Protein AF-A0A0G1FBY2-F1 (afdb_monomer_lite)

Secondary structure (DSSP, 8-state):
--HHHHHHHHHHHHHTTPPP-HHHHHHHHSS-HHHHHHHHHHHHHTS-GGGTTTTTTTS---HHHHHHIIIIIHHHHHHHHHHHHHGGG-

Foldseek 3Di:
DQVLVVLVVLLVCLVVVHDDDQVVCCVVPVDGCLVCLVVNLVVLVPDQLVCNCPVVVVVDPDPVVVVCSSPPSSVSSSVSSVVVSVVVVD

Sequence (90 aa):
ETAMRDIFDIHYFAKNRWDINVEVVKNLTGKSVKEYLPNCIAFIEKIKDSQMLHGLGELIESEKQKDWIRNHLKADAVFMLKNYQSIFKI

Radius of gyration: 13.7 Å; chains: 1; bounding box: 32×27×33 Å

pLDDT: mean 92.27, std 8.21, range [52.69, 97.94]

Structure (mmCIF, N/CA/C/O backbone):
data_AF-A0A0G1FBY2-F1
#
_entry.id   AF-A0A0G1FBY2-F1
#
loop_
_atom_site.group_PDB
_atom_site.id
_atom_site.type_symbol
_atom_site.label_atom_id
_atom_site.label_alt_id
_atom_site.label_comp_id
_atom_site.label_asym_id
_atom_site.label_entity_id
_atom_site.label_seq_id
_atom_site.pdbx_PDB_ins_code
_atom_site.Cartn_x
_atom_site.Cartn_y
_atom_site.Cartn_z
_atom_site.occupancy
_atom_site.B_iso_or_equiv
_atom_site.auth_seq_id
_atom_site.auth_comp_id
_atom_site.auth_asym_id
_atom_site.auth_atom_id
_atom_site.pdbx_PDB_model_num
ATOM 1 N N . GLU A 1 1 ? 2.835 -16.497 -0.337 1.00 52.69 1 GLU A N 1
ATOM 2 C CA . GLU A 1 1 ? 2.005 -15.528 -1.076 1.00 52.69 1 GLU A CA 1
ATOM 3 C C . GLU A 1 1 ? 2.694 -14.174 -1.012 1.00 52.69 1 GLU A C 1
ATOM 5 O O . GLU A 1 1 ? 3.254 -13.849 0.034 1.00 52.69 1 GLU A O 1
ATOM 10 N N . THR A 1 2 ? 2.817 -13.467 -2.135 1.00 62.03 2 THR A N 1
ATOM 11 C CA . THR A 1 2 ? 3.746 -12.333 -2.241 1.00 62.03 2 THR A CA 1
ATOM 12 C C . THR A 1 2 ? 2.997 -11.023 -2.058 1.00 62.03 2 THR A C 1
ATOM 14 O O . THR A 1 2 ? 2.305 -10.585 -2.972 1.00 62.03 2 THR A O 1
ATOM 17 N N . ALA A 1 3 ? 3.212 -10.362 -0.918 1.00 75.69 3 ALA A N 1
ATOM 18 C CA . ALA A 1 3 ? 2.576 -9.091 -0.556 1.00 75.69 3 ALA A CA 1
ATOM 19 C C . ALA A 1 3 ? 2.654 -7.986 -1.635 1.00 75.69 3 ALA A C 1
ATOM 21 O O . ALA A 1 3 ? 1.878 -7.038 -1.600 1.00 75.69 3 ALA A O 1
ATOM 22 N N . MET A 1 4 ? 3.581 -8.074 -2.601 1.00 92.12 4 MET A N 1
ATOM 23 C CA . MET A 1 4 ? 3.711 -7.085 -3.680 1.00 92.12 4 MET A CA 1
ATOM 24 C C . MET A 1 4 ? 2.526 -7.113 -4.648 1.00 92.12 4 MET A C 1
ATOM 26 O O . MET A 1 4 ? 2.109 -6.059 -5.127 1.00 92.12 4 MET A O 1
ATOM 30 N N . ARG A 1 5 ? 1.969 -8.303 -4.916 1.00 91.56 5 ARG A N 1
ATOM 31 C CA . ARG A 1 5 ? 0.758 -8.437 -5.730 1.00 91.56 5 ARG A CA 1
ATOM 32 C C . ARG A 1 5 ? -0.423 -7.779 -5.028 1.00 91.56 5 ARG A C 1
ATOM 34 O O . ARG A 1 5 ? -1.117 -6.995 -5.657 1.00 91.56 5 ARG A O 1
ATOM 41 N N . ASP A 1 6 ? -0.573 -8.010 -3.726 1.00 92.31 6 ASP A N 1
ATOM 42 C CA . ASP A 1 6 ? -1.656 -7.407 -2.946 1.00 92.31 6 ASP A CA 1
ATOM 43 C C . ASP A 1 6 ? -1.577 -5.871 -2.965 1.00 92.31 6 ASP A C 1
ATOM 45 O O . ASP A 1 6 ? -2.596 -5.200 -3.096 1.00 92.31 6 ASP A O 1
ATOM 49 N N . ILE A 1 7 ? -0.370 -5.287 -2.908 1.00 95.38 7 ILE A N 1
ATOM 50 C CA . ILE A 1 7 ? -0.185 -3.829 -3.039 1.00 95.38 7 ILE A CA 1
ATOM 51 C C . ILE A 1 7 ? -0.584 -3.342 -4.439 1.00 95.38 7 ILE A C 1
ATOM 53 O O . ILE A 1 7 ? -1.213 -2.288 -4.569 1.00 95.38 7 ILE A O 1
ATOM 57 N N . PHE A 1 8 ? -0.242 -4.099 -5.486 1.00 94.62 8 PHE A N 1
ATOM 58 C CA . PHE A 1 8 ? -0.677 -3.800 -6.850 1.00 94.62 8 PHE A CA 1
ATOM 59 C C . PHE A 1 8 ? -2.204 -3.849 -6.979 1.00 94.62 8 PHE A C 1
ATOM 61 O O . PHE A 1 8 ? -2.799 -2.916 -7.521 1.00 94.62 8 PHE A O 1
ATOM 68 N N . ASP A 1 9 ? -2.830 -4.888 -6.429 1.00 94.06 9 ASP A N 1
ATOM 69 C CA . ASP A 1 9 ? -4.278 -5.085 -6.444 1.00 94.06 9 ASP A CA 1
ATOM 70 C C . ASP A 1 9 ? -4.993 -3.968 -5.667 1.00 94.06 9 ASP A C 1
ATOM 72 O O . ASP A 1 9 ? -5.960 -3.400 -6.170 1.00 94.06 9 ASP A O 1
ATOM 76 N N . ILE A 1 10 ? -4.466 -3.542 -4.511 1.00 95.56 10 ILE A N 1
ATOM 77 C CA . ILE A 1 10 ? -4.967 -2.376 -3.760 1.00 95.56 10 ILE A CA 1
ATOM 78 C C . ILE A 1 10 ? -4.978 -1.121 -4.636 1.00 95.56 10 ILE A C 1
ATOM 80 O O . ILE A 1 10 ? -6.006 -0.450 -4.745 1.00 95.56 10 ILE A O 1
ATOM 84 N N . HIS A 1 11 ? -3.846 -0.801 -5.271 1.00 96.62 11 HIS A N 1
ATOM 85 C CA . HIS A 1 11 ? -3.755 0.362 -6.150 1.00 96.62 11 HIS A CA 1
ATOM 86 C C . HIS A 1 11 ? -4.733 0.246 -7.330 1.00 96.62 11 HIS A C 1
ATOM 88 O O . HIS A 1 11 ? -5.413 1.213 -7.682 1.00 96.62 11 HIS A O 1
ATOM 94 N N . TYR A 1 12 ? -4.836 -0.940 -7.933 1.00 95.94 12 TYR A N 1
ATOM 95 C CA . TYR A 1 12 ? -5.741 -1.196 -9.047 1.00 95.94 12 TYR A CA 1
ATOM 96 C C . TYR A 1 12 ? -7.212 -1.013 -8.643 1.00 95.94 12 TYR A C 1
ATOM 98 O O . TYR A 1 12 ? -7.941 -0.289 -9.321 1.00 95.94 12 TYR A O 1
ATOM 106 N N . PHE A 1 13 ? -7.656 -1.598 -7.530 1.00 96.81 13 PHE A N 1
ATOM 107 C CA . PHE A 1 13 ? -9.035 -1.475 -7.050 1.00 96.81 13 PHE A CA 1
ATOM 108 C C . PHE A 1 13 ? -9.387 -0.032 -6.688 1.00 96.81 13 PHE A C 1
ATOM 110 O O . PHE A 1 13 ? -10.411 0.485 -7.141 1.00 96.81 13 PHE A O 1
ATOM 117 N N . ALA A 1 14 ? -8.503 0.657 -5.964 1.00 95.31 14 ALA A N 1
ATOM 118 C CA . ALA A 1 14 ? -8.712 2.049 -5.585 1.00 95.31 14 ALA A CA 1
ATOM 119 C C . ALA A 1 14 ? -8.783 2.977 -6.810 1.00 95.31 14 ALA A C 1
ATOM 121 O O . ALA A 1 14 ? -9.675 3.823 -6.896 1.00 95.31 14 ALA A O 1
ATOM 122 N N . LYS A 1 15 ? -7.917 2.777 -7.813 1.00 95.75 15 LYS A N 1
ATOM 123 C CA . LYS A 1 15 ? -7.968 3.527 -9.080 1.00 95.75 15 LYS A CA 1
ATOM 124 C C . LYS A 1 15 ? -9.288 3.314 -9.832 1.00 95.75 15 LYS A C 1
ATOM 126 O O . LYS A 1 15 ? -9.793 4.249 -10.452 1.00 95.75 15 LYS A O 1
ATOM 131 N N . ASN A 1 16 ? -9.855 2.111 -9.751 1.00 97.12 16 ASN A N 1
ATOM 132 C CA . ASN A 1 16 ? -11.149 1.767 -10.345 1.00 97.12 16 ASN A CA 1
ATOM 133 C C . ASN A 1 16 ? -12.357 2.153 -9.470 1.00 97.12 16 ASN A C 1
ATOM 135 O O . ASN A 1 16 ? -13.494 1.894 -9.863 1.00 97.12 16 ASN A O 1
ATOM 139 N N . ARG A 1 17 ? -12.136 2.811 -8.321 1.00 93.25 17 ARG A N 1
ATOM 140 C CA . ARG A 1 17 ? -13.177 3.213 -7.356 1.00 93.25 17 ARG A CA 1
ATOM 141 C C . ARG A 1 17 ? -13.991 2.032 -6.822 1.00 93.25 17 ARG A C 1
ATOM 143 O O . ARG A 1 17 ? -15.183 2.169 -6.556 1.00 93.25 17 ARG A O 1
ATOM 150 N N . TRP A 1 18 ? -13.359 0.871 -6.698 1.00 95.50 18 TRP A N 1
ATOM 151 C CA . TRP A 1 18 ? -13.980 -0.288 -6.068 1.00 95.50 18 TRP A CA 1
ATOM 152 C C . TRP A 1 18 ? -13.824 -0.190 -4.558 1.00 95.50 18 TRP A C 1
ATOM 154 O O . TRP A 1 18 ? -12.730 0.067 -4.055 1.00 95.50 18 TRP A O 1
ATOM 164 N N . ASP A 1 19 ? -14.937 -0.372 -3.857 1.00 93.31 19 ASP A N 1
ATOM 165 C CA . ASP A 1 19 ? -14.988 -0.240 -2.408 1.00 93.31 19 ASP A CA 1
ATOM 166 C C . ASP A 1 19 ? -14.522 -1.523 -1.697 1.00 93.31 19 ASP A C 1
ATOM 168 O O . ASP A 1 19 ? -14.538 -2.621 -2.263 1.00 93.31 19 ASP A O 1
ATOM 172 N N . ILE A 1 20 ? -14.112 -1.395 -0.436 1.00 93.62 20 ILE A N 1
ATOM 173 C CA . ILE A 1 20 ? -13.723 -2.530 0.398 1.00 93.62 20 ILE A CA 1
ATOM 174 C C . ILE A 1 20 ? -14.980 -3.269 0.849 1.00 93.62 20 ILE A C 1
ATOM 176 O O . ILE A 1 20 ? -15.829 -2.725 1.555 1.00 93.62 20 ILE A O 1
ATOM 180 N N . ASN A 1 21 ? -15.057 -4.560 0.532 1.00 94.88 21 ASN A N 1
ATOM 181 C CA . ASN A 1 21 ? -16.119 -5.408 1.053 1.00 94.88 21 ASN A CA 1
ATOM 182 C C . ASN A 1 21 ? -15.929 -5.645 2.566 1.00 94.88 21 ASN A C 1
ATOM 184 O O . ASN A 1 21 ? -15.081 -6.430 3.000 1.00 94.88 21 ASN A O 1
ATOM 188 N N . VAL A 1 22 ? -16.746 -4.961 3.368 1.00 94.50 22 VAL A N 1
ATOM 189 C CA . VAL A 1 22 ? -16.707 -5.008 4.838 1.00 94.50 22 VAL A CA 1
ATOM 190 C C . VAL A 1 22 ? -16.981 -6.414 5.379 1.00 94.50 22 VAL A C 1
ATOM 192 O O . VAL A 1 22 ? -16.355 -6.822 6.358 1.00 94.50 22 VAL A O 1
ATOM 195 N N . GLU A 1 23 ? -17.881 -7.164 4.741 1.00 96.75 23 GLU A N 1
ATOM 196 C CA . GLU A 1 23 ? -18.245 -8.520 5.156 1.00 96.75 23 GLU A CA 1
ATOM 197 C C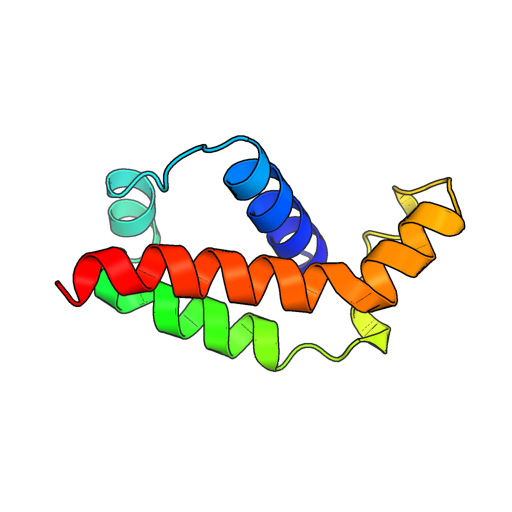 . GLU A 1 23 ? -17.069 -9.483 4.973 1.00 96.75 23 GLU A C 1
ATOM 199 O O . GLU A 1 23 ? -16.737 -10.237 5.886 1.00 96.75 23 GLU A O 1
ATOM 204 N N . VAL A 1 24 ? -16.364 -9.389 3.842 1.00 96.12 24 VAL A N 1
ATOM 205 C CA . VAL A 1 24 ? -15.162 -10.195 3.585 1.00 96.12 24 VAL A CA 1
ATOM 206 C C . VAL A 1 24 ? -14.082 -9.905 4.626 1.00 96.12 24 VAL A C 1
ATOM 208 O O . VAL A 1 24 ? -13.523 -10.837 5.204 1.00 96.12 24 VAL A O 1
ATOM 211 N N . VAL A 1 25 ? -13.821 -8.628 4.931 1.00 95.75 25 VAL A N 1
ATOM 212 C CA . VAL A 1 25 ? -12.835 -8.264 5.963 1.00 95.75 25 VAL A CA 1
ATOM 213 C C . VAL A 1 25 ? -13.235 -8.837 7.321 1.00 95.75 25 VAL A C 1
ATOM 215 O O . VAL A 1 25 ? -12.393 -9.424 8.005 1.00 95.75 25 VAL A O 1
ATOM 218 N N . LYS A 1 26 ? -14.512 -8.733 7.701 1.00 97.00 26 LYS A N 1
ATOM 219 C CA . LYS A 1 26 ? -15.001 -9.263 8.977 1.00 97.00 26 LYS A CA 1
ATOM 220 C C . LYS A 1 26 ? -14.887 -10.784 9.051 1.00 97.00 26 LYS A C 1
ATOM 222 O O . LYS A 1 26 ? -14.406 -11.288 10.063 1.00 97.00 26 LYS A O 1
ATOM 227 N N . ASN A 1 27 ? -15.269 -11.491 7.991 1.00 97.94 27 ASN A N 1
ATOM 228 C CA . ASN A 1 27 ? -15.248 -12.952 7.941 1.00 97.94 27 ASN A CA 1
ATOM 229 C C . ASN A 1 27 ? -13.821 -13.512 7.983 1.00 97.94 27 ASN A C 1
ATOM 231 O O . ASN A 1 27 ? -13.581 -14.516 8.647 1.00 97.94 27 ASN A O 1
ATOM 235 N N . LEU A 1 28 ? -12.864 -12.851 7.323 1.00 95.38 28 LEU A N 1
ATOM 236 C CA . LEU A 1 28 ? -11.477 -13.322 7.261 1.00 95.38 28 LEU A CA 1
ATOM 237 C C . LEU A 1 28 ? -10.640 -12.931 8.482 1.00 95.38 28 LEU A C 1
ATOM 239 O O . LEU A 1 28 ? -9.719 -13.652 8.857 1.00 95.38 28 LEU A O 1
ATOM 243 N N . THR A 1 29 ? -10.922 -11.780 9.095 1.00 95.56 29 THR A N 1
ATOM 244 C CA . THR A 1 29 ? -10.041 -11.203 10.129 1.00 95.56 29 THR A CA 1
ATOM 245 C C . THR A 1 29 ? -10.676 -11.142 11.514 1.00 95.56 29 THR A C 1
ATOM 247 O O . THR A 1 29 ? -9.989 -10.852 12.494 1.00 95.56 29 THR A O 1
ATOM 250 N N . GLY A 1 30 ? -11.995 -11.337 11.607 1.00 97.56 30 GLY A N 1
ATOM 251 C CA . GLY A 1 30 ? -12.776 -11.091 12.818 1.00 97.56 30 GLY A CA 1
ATOM 252 C C . GLY A 1 30 ? -12.904 -9.608 13.192 1.00 97.56 30 GLY A C 1
ATOM 253 O O . GLY A 1 30 ? -13.564 -9.287 14.182 1.00 97.56 30 GLY A O 1
ATOM 254 N N . LYS A 1 31 ? -12.328 -8.686 12.412 1.00 96.69 31 LYS A N 1
ATOM 255 C CA . LYS A 1 31 ? -12.250 -7.246 12.700 1.00 96.69 31 LYS A CA 1
ATOM 256 C C . LYS A 1 31 ? -13.070 -6.433 11.705 1.00 96.69 31 LYS A C 1
ATOM 258 O O . LYS A 1 31 ? -13.305 -6.852 10.577 1.00 96.69 31 LYS A O 1
ATOM 263 N N . SER A 1 32 ? -13.515 -5.256 12.124 1.00 96.06 32 SER A N 1
ATOM 264 C CA . SER A 1 32 ? -14.042 -4.253 11.200 1.00 96.06 32 SER A CA 1
ATOM 265 C C . SER A 1 32 ? -12.923 -3.679 10.329 1.00 96.06 32 SER A C 1
ATOM 267 O O . SER A 1 32 ? -11.740 -3.720 10.682 1.00 96.06 32 SER A O 1
ATOM 269 N N . VAL A 1 33 ? -13.297 -3.060 9.208 1.00 94.88 33 VAL A N 1
ATOM 270 C CA . VAL A 1 33 ? -12.333 -2.371 8.339 1.00 94.88 33 VAL A CA 1
ATOM 271 C C . VAL A 1 33 ? -11.580 -1.276 9.104 1.00 94.88 33 VAL A C 1
ATOM 273 O O . VAL A 1 33 ? -10.362 -1.176 8.976 1.00 94.88 33 VAL A O 1
ATOM 276 N N . LYS A 1 34 ? -12.264 -0.523 9.978 1.00 94.69 34 LYS A N 1
ATOM 277 C CA . LYS A 1 34 ? -11.660 0.528 10.818 1.00 94.69 34 LYS A CA 1
ATOM 278 C C . LYS A 1 34 ? -10.548 -0.003 11.731 1.00 94.69 34 LYS A C 1
ATOM 280 O O . LYS A 1 34 ? -9.550 0.682 11.936 1.00 94.69 34 LYS A O 1
ATOM 285 N N . GLU A 1 35 ? -10.707 -1.213 12.263 1.00 95.62 35 GLU A N 1
ATOM 286 C CA . GLU A 1 35 ? -9.733 -1.853 13.158 1.00 95.62 35 GLU A CA 1
ATOM 287 C C . GLU A 1 35 ? -8.580 -2.525 12.403 1.00 95.62 35 GLU A C 1
ATOM 289 O O . GLU A 1 35 ? -7.462 -2.608 12.917 1.00 95.62 35 GLU A O 1
ATOM 294 N N . TYR A 1 36 ? -8.841 -3.044 11.199 1.00 95.69 36 TYR A N 1
ATOM 295 C 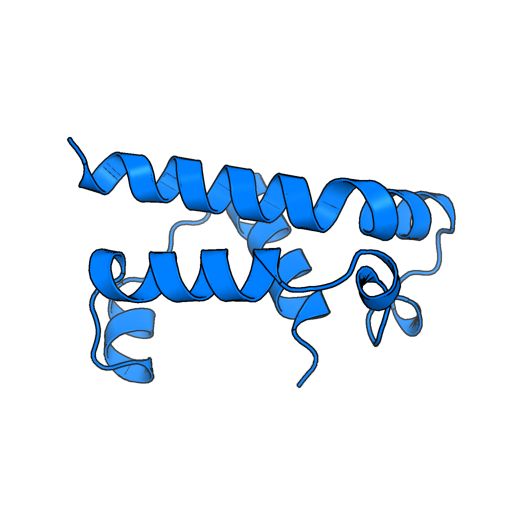CA . TYR A 1 36 ? -7.860 -3.840 10.465 1.00 95.69 36 TYR A CA 1
ATOM 296 C C . TYR A 1 36 ? -6.985 -3.013 9.522 1.00 95.69 36 TYR A C 1
ATOM 298 O O . TYR A 1 36 ? -5.769 -3.212 9.492 1.00 95.69 36 TYR A O 1
ATOM 306 N N . LEU A 1 37 ? -7.573 -2.034 8.831 1.00 95.00 37 LEU A N 1
ATOM 307 C CA . LEU A 1 37 ? -6.907 -1.189 7.838 1.00 95.00 37 LEU A CA 1
ATOM 308 C C . LEU A 1 37 ? -5.609 -0.511 8.330 1.00 95.00 37 LEU A C 1
ATOM 310 O O . LEU A 1 37 ? -4.638 -0.510 7.568 1.00 95.00 37 LEU A O 1
ATOM 314 N N . PRO A 1 38 ? -5.506 0.004 9.578 1.00 95.88 38 PRO A N 1
ATOM 315 C CA . PRO A 1 38 ? -4.247 0.561 10.080 1.00 95.88 38 PRO A CA 1
ATOM 316 C C . PRO A 1 38 ? -3.095 -0.453 10.080 1.00 95.88 38 PRO A C 1
ATOM 318 O O . PRO A 1 38 ? -1.952 -0.085 9.818 1.00 95.88 38 PRO A O 1
ATOM 321 N N . ASN A 1 39 ? -3.390 -1.734 10.337 1.00 95.25 39 ASN A N 1
ATOM 322 C CA . ASN A 1 39 ? -2.378 -2.791 10.351 1.00 95.25 39 ASN A CA 1
ATOM 323 C C . ASN A 1 39 ? -1.872 -3.085 8.936 1.00 95.25 39 ASN A C 1
ATOM 325 O O . ASN A 1 39 ? -0.670 -3.258 8.751 1.00 95.25 39 ASN A O 1
ATOM 329 N N . CYS A 1 40 ? -2.765 -3.089 7.938 1.00 95.12 40 CYS A N 1
ATOM 330 C CA . CYS A 1 40 ? -2.391 -3.239 6.531 1.00 95.12 40 CYS A CA 1
ATOM 331 C C . CYS A 1 40 ? -1.474 -2.097 6.079 1.00 95.12 40 CYS A C 1
ATOM 333 O O . CYS A 1 40 ? -0.419 -2.352 5.507 1.00 95.12 40 CYS A O 1
ATOM 335 N N . ILE A 1 41 ? -1.831 -0.846 6.397 1.00 96.75 41 ILE A N 1
ATOM 336 C CA . ILE A 1 41 ? -1.012 0.331 6.066 1.00 96.75 41 ILE A CA 1
ATOM 337 C C . ILE A 1 41 ? 0.379 0.210 6.700 1.00 96.75 41 ILE A C 1
ATOM 339 O O . ILE A 1 41 ? 1.383 0.293 5.995 1.00 96.75 41 ILE A O 1
ATOM 343 N N . ALA A 1 42 ? 0.446 -0.061 8.007 1.00 96.56 42 ALA A N 1
ATOM 344 C CA . ALA A 1 42 ? 1.714 -0.184 8.723 1.00 96.56 42 ALA A CA 1
ATOM 345 C C . ALA A 1 42 ? 2.572 -1.364 8.231 1.00 96.56 42 ALA A C 1
ATOM 347 O O . ALA A 1 42 ? 3.800 -1.313 8.308 1.00 96.56 42 ALA A O 1
ATOM 348 N N . PHE A 1 43 ? 1.946 -2.440 7.749 1.00 95.25 43 PHE A N 1
ATOM 349 C CA . PHE A 1 43 ? 2.645 -3.558 7.120 1.00 95.25 43 PHE A CA 1
ATOM 350 C C . PHE A 1 43 ? 3.260 -3.142 5.778 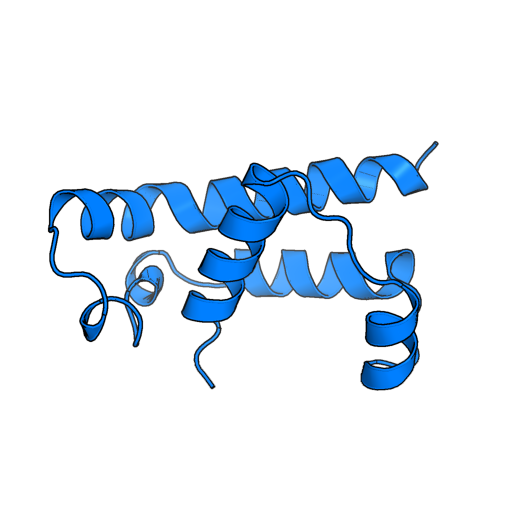1.00 95.25 43 PHE A C 1
ATOM 352 O O . PHE A 1 43 ? 4.449 -3.374 5.560 1.00 95.25 43 PHE A O 1
ATOM 359 N N . ILE A 1 44 ? 2.484 -2.471 4.920 1.00 95.50 44 ILE A N 1
ATOM 360 C CA . ILE A 1 44 ? 2.940 -2.003 3.603 1.00 95.50 44 ILE A CA 1
ATOM 361 C C . ILE A 1 44 ? 4.084 -0.993 3.739 1.00 95.50 44 ILE A C 1
ATOM 363 O O . ILE A 1 44 ? 5.086 -1.099 3.037 1.00 95.50 44 ILE A O 1
ATOM 367 N N . GLU A 1 45 ? 3.991 -0.050 4.678 1.00 95.56 45 GLU A N 1
ATOM 368 C CA . GLU A 1 45 ? 5.023 0.975 4.897 1.00 95.56 45 GLU A CA 1
ATOM 369 C C . GLU A 1 45 ? 6.393 0.393 5.290 1.00 95.56 45 GLU A C 1
ATOM 371 O O . GLU A 1 45 ? 7.425 0.993 4.990 1.00 95.56 45 GLU A O 1
ATOM 376 N N . LYS A 1 46 ? 6.426 -0.790 5.918 1.00 95.44 46 LYS A N 1
ATOM 377 C CA . LYS A 1 46 ? 7.670 -1.472 6.315 1.00 95.44 46 LYS A CA 1
ATOM 378 C C . LYS A 1 46 ? 8.372 -2.187 5.161 1.00 95.44 46 LYS A C 1
ATOM 380 O O . LYS A 1 46 ? 9.524 -2.595 5.318 1.00 95.44 46 LYS A O 1
ATOM 385 N N . ILE A 1 47 ? 7.704 -2.360 4.021 1.00 93.44 47 ILE A N 1
ATOM 386 C CA . ILE A 1 47 ? 8.293 -3.002 2.846 1.00 93.44 47 ILE A CA 1
ATOM 387 C C . ILE A 1 47 ? 9.334 -2.064 2.231 1.00 93.44 47 ILE A C 1
ATOM 389 O O . ILE A 1 47 ? 9.082 -0.875 2.002 1.00 93.44 47 ILE A O 1
ATOM 393 N N . 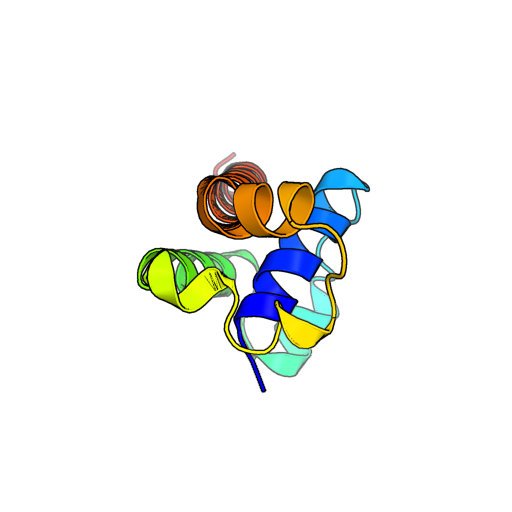LYS A 1 48 ? 10.526 -2.606 1.961 1.00 93.19 48 LYS A N 1
ATOM 394 C CA . LYS A 1 48 ? 11.608 -1.861 1.309 1.00 93.19 48 LYS A CA 1
ATOM 395 C C . LYS A 1 48 ? 11.309 -1.713 -0.178 1.00 93.19 48 LYS A C 1
ATOM 397 O O . LYS A 1 48 ? 10.871 -2.667 -0.813 1.00 93.19 48 LYS A O 1
ATOM 402 N N . ASP A 1 49 ? 11.647 -0.566 -0.759 1.00 91.38 49 ASP A N 1
ATOM 403 C CA . ASP A 1 49 ? 11.402 -0.303 -2.187 1.00 91.38 49 ASP A CA 1
ATOM 404 C C . ASP A 1 49 ? 12.124 -1.311 -3.095 1.00 91.38 49 ASP A C 1
ATOM 406 O O . ASP A 1 49 ? 11.591 -1.744 -4.115 1.00 91.38 49 ASP A O 1
ATOM 410 N N . SER A 1 50 ? 13.294 -1.798 -2.663 1.00 90.50 50 SER A N 1
ATOM 411 C CA . SER A 1 50 ? 14.041 -2.856 -3.353 1.00 90.50 50 SER A CA 1
ATOM 412 C C . SER A 1 50 ? 13.297 -4.194 -3.449 1.00 90.50 50 SER A C 1
ATOM 414 O O . SER A 1 50 ? 13.653 -5.028 -4.276 1.00 90.50 50 SER A O 1
ATOM 416 N N . GLN A 1 51 ? 12.266 -4.410 -2.628 1.00 92.50 51 GLN A N 1
ATOM 417 C CA . GLN A 1 51 ? 11.455 -5.628 -2.617 1.00 92.50 51 GLN A CA 1
ATOM 418 C C . GLN A 1 51 ? 10.200 -5.514 -3.490 1.00 92.50 51 GLN A C 1
ATOM 420 O O . GLN A 1 51 ? 9.568 -6.537 -3.740 1.00 92.50 51 GLN A O 1
ATOM 425 N N . MET A 1 52 ? 9.861 -4.321 -3.998 1.00 93.19 52 MET A N 1
ATOM 426 C CA . MET A 1 52 ? 8.586 -4.052 -4.686 1.00 93.19 52 MET A CA 1
ATOM 427 C C . MET A 1 52 ? 8.352 -4.869 -5.961 1.00 93.19 52 MET A C 1
ATOM 429 O O . MET A 1 52 ? 7.213 -5.031 -6.388 1.00 93.19 52 MET A O 1
ATOM 433 N N . LEU A 1 53 ? 9.409 -5.417 -6.562 1.00 92.50 53 LEU A N 1
ATOM 434 C CA . LEU A 1 53 ? 9.305 -6.300 -7.728 1.00 92.50 53 LEU A CA 1
ATOM 435 C C . LEU A 1 53 ? 9.436 -7.784 -7.409 1.00 92.50 53 LEU A C 1
ATOM 437 O O . LEU A 1 53 ? 9.351 -8.600 -8.323 1.00 92.50 53 LEU A O 1
ATOM 441 N N . HIS A 1 54 ? 9.649 -8.166 -6.152 1.00 91.06 54 HIS A N 1
ATOM 442 C CA . HIS A 1 54 ? 9.775 -9.575 -5.809 1.00 91.06 54 HIS A CA 1
ATOM 443 C C . HIS A 1 54 ? 8.473 -10.310 -6.166 1.00 91.06 54 HIS A C 1
ATOM 445 O O . HIS A 1 54 ? 7.396 -9.920 -5.719 1.00 91.06 54 HIS A O 1
ATOM 451 N N . GLY A 1 55 ? 8.566 -11.323 -7.033 1.00 85.12 55 GLY A N 1
ATOM 452 C CA . GLY A 1 55 ? 7.432 -12.095 -7.556 1.00 85.12 55 GLY A CA 1
ATOM 453 C C . GLY A 1 55 ? 6.537 -11.349 -8.557 1.00 85.12 55 GLY A C 1
ATOM 454 O O . GLY A 1 55 ? 5.869 -11.989 -9.358 1.00 85.12 55 GLY A O 1
ATOM 455 N N . LEU A 1 56 ? 6.536 -10.012 -8.554 1.00 85.38 56 LEU A N 1
ATOM 456 C CA . LEU A 1 56 ? 5.767 -9.198 -9.501 1.00 85.38 56 LEU A CA 1
ATOM 457 C C . LEU A 1 56 ? 6.551 -8.910 -10.789 1.00 85.38 56 LEU A C 1
ATOM 459 O O . LEU A 1 56 ? 5.967 -8.819 -11.860 1.00 85.38 56 LEU A O 1
ATOM 463 N N . GLY A 1 57 ? 7.878 -8.796 -10.707 1.00 84.06 57 GLY A N 1
ATOM 464 C CA . GLY A 1 57 ? 8.736 -8.429 -11.836 1.00 84.06 57 GLY A CA 1
ATOM 465 C C . GLY A 1 57 ? 8.738 -9.437 -12.988 1.00 84.06 57 GLY A C 1
ATOM 466 O O . GLY A 1 57 ? 9.002 -9.039 -14.117 1.00 84.06 57 GLY A O 1
ATOM 467 N N . GLU A 1 58 ? 8.413 -10.703 -12.719 1.00 85.50 58 GLU A N 1
ATOM 468 C CA . GLU A 1 58 ? 8.274 -11.763 -13.732 1.00 85.50 58 GLU A CA 1
ATOM 469 C C . GLU A 1 58 ? 6.967 -11.644 -14.531 1.00 85.50 58 GLU A C 1
ATOM 471 O O . GLU A 1 58 ? 6.888 -12.121 -15.657 1.00 85.50 58 GLU A O 1
ATOM 476 N N . LEU A 1 59 ? 5.954 -10.976 -13.969 1.00 86.06 59 LEU A N 1
ATOM 477 C CA . LEU A 1 59 ? 4.639 -10.779 -14.589 1.00 86.06 59 LEU A CA 1
ATOM 478 C C . LEU A 1 59 ? 4.550 -9.473 -15.390 1.00 86.06 59 LEU A C 1
ATOM 480 O O . LEU A 1 59 ? 3.544 -9.211 -16.046 1.00 86.06 59 LEU A O 1
ATOM 484 N N . ILE A 1 60 ? 5.573 -8.623 -15.295 1.00 88.62 60 ILE A N 1
ATOM 485 C CA . ILE A 1 60 ? 5.592 -7.286 -15.881 1.00 88.62 60 ILE A CA 1
ATOM 486 C C . ILE A 1 60 ? 6.685 -7.246 -16.940 1.00 88.62 60 ILE A C 1
ATOM 488 O O . ILE A 1 60 ? 7.867 -7.254 -16.617 1.00 88.62 60 ILE A O 1
ATOM 492 N N . GLU A 1 61 ? 6.307 -7.168 -18.212 1.00 88.50 61 GLU A N 1
ATOM 493 C CA . GLU A 1 61 ? 7.276 -7.160 -19.317 1.00 88.50 61 GLU A CA 1
ATOM 494 C C . GLU A 1 61 ? 7.918 -5.779 -19.525 1.00 88.50 61 GLU A C 1
ATOM 496 O O . GLU A 1 61 ? 9.082 -5.667 -19.902 1.00 88.50 61 GLU A O 1
ATOM 501 N N . SER A 1 62 ? 7.179 -4.701 -19.245 1.00 93.69 62 SER A N 1
ATOM 502 C CA . SER A 1 62 ? 7.634 -3.332 -19.499 1.00 93.69 62 SER A CA 1
ATOM 503 C C . SER A 1 62 ? 8.571 -2.814 -18.405 1.00 93.69 62 SER A C 1
ATOM 505 O O . SER A 1 62 ? 8.152 -2.627 -17.262 1.00 93.69 62 SER A O 1
ATOM 507 N N . GLU A 1 63 ? 9.808 -2.455 -18.763 1.00 93.12 63 GLU A N 1
ATOM 508 C CA . GLU A 1 63 ? 10.748 -1.807 -17.831 1.00 93.12 63 GLU A CA 1
ATOM 509 C C . GLU A 1 63 ? 10.207 -0.484 -17.272 1.00 93.12 63 GLU A C 1
ATOM 511 O O . GLU A 1 63 ? 10.321 -0.228 -16.077 1.00 93.12 63 GLU A O 1
ATOM 516 N N . LYS A 1 64 ? 9.486 0.304 -18.082 1.00 94.44 64 LYS A N 1
ATOM 517 C CA . LYS A 1 64 ? 8.815 1.526 -17.606 1.00 94.44 64 LYS A CA 1
ATOM 518 C C . LYS A 1 64 ? 7.820 1.228 -16.481 1.00 94.44 64 LYS A C 1
ATOM 520 O O . LYS A 1 64 ? 7.703 1.996 -15.527 1.00 94.44 64 LYS A O 1
ATOM 525 N N . GLN A 1 65 ? 7.082 0.125 -16.594 1.00 93.38 65 GLN A N 1
ATOM 526 C CA . GLN A 1 65 ? 6.134 -0.285 -15.563 1.00 93.38 65 GLN A CA 1
ATOM 527 C C . GLN A 1 65 ? 6.857 -0.813 -14.321 1.00 93.38 65 GLN A C 1
ATOM 529 O O . GLN A 1 65 ? 6.450 -0.479 -13.210 1.00 93.38 65 GLN A O 1
ATOM 534 N N . LYS A 1 66 ? 7.954 -1.563 -14.484 1.00 93.62 66 LYS A N 1
ATOM 535 C CA . LYS A 1 66 ? 8.804 -1.985 -13.359 1.00 93.62 66 LYS A CA 1
ATOM 536 C C . LYS A 1 66 ? 9.373 -0.789 -12.599 1.00 93.62 66 LYS A C 1
ATOM 538 O O . LYS A 1 66 ? 9.339 -0.779 -11.370 1.00 93.62 66 LYS A O 1
ATOM 543 N N . ASP A 1 67 ? 9.830 0.237 -13.309 1.00 94.88 67 ASP A N 1
ATOM 544 C CA . ASP A 1 67 ? 10.325 1.475 -12.705 1.00 94.88 67 ASP A CA 1
ATOM 545 C C . ASP A 1 67 ? 9.224 2.234 -11.975 1.00 94.88 67 ASP A C 1
ATOM 547 O O . ASP A 1 67 ? 9.439 2.726 -10.867 1.00 94.88 67 ASP A O 1
ATOM 551 N N . TRP A 1 68 ? 8.018 2.290 -12.539 1.00 95.69 68 TRP A N 1
ATOM 552 C CA . TRP A 1 68 ? 6.885 2.873 -11.831 1.00 95.69 68 TRP A CA 1
ATOM 553 C C . TRP A 1 68 ? 6.562 2.094 -10.545 1.00 95.69 68 TRP A C 1
ATOM 555 O O . TRP A 1 68 ? 6.406 2.711 -9.492 1.00 95.69 68 TRP A O 1
ATOM 565 N N . ILE A 1 69 ? 6.558 0.757 -10.592 1.00 94.56 69 ILE A N 1
ATOM 566 C CA . ILE A 1 69 ? 6.305 -0.099 -9.423 1.00 94.56 69 ILE A CA 1
ATOM 567 C C . ILE A 1 69 ? 7.334 0.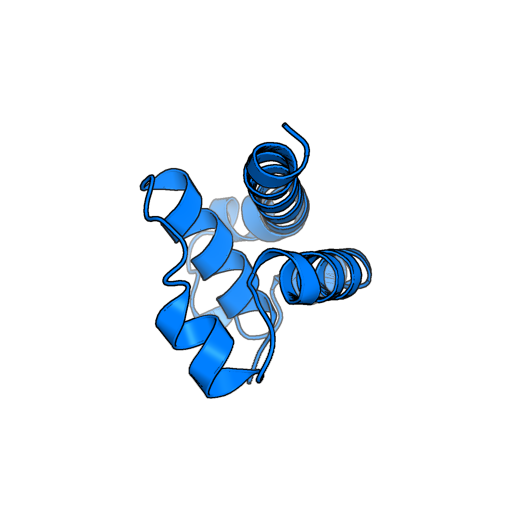143 -8.313 1.00 94.56 69 ILE A C 1
ATOM 569 O O . ILE A 1 69 ? 6.947 0.326 -7.160 1.00 94.56 69 ILE A O 1
ATOM 573 N N . ARG A 1 70 ? 8.631 0.172 -8.648 1.00 93.12 70 ARG A N 1
ATOM 574 C CA . ARG A 1 70 ? 9.709 0.400 -7.668 1.00 93.12 70 ARG A CA 1
ATOM 575 C C . ARG A 1 70 ? 9.575 1.747 -6.960 1.00 93.12 70 ARG A C 1
ATOM 577 O O . ARG A 1 70 ? 9.869 1.832 -5.774 1.00 93.12 70 ARG A O 1
ATOM 584 N N . ASN A 1 71 ? 9.153 2.778 -7.691 1.00 95.06 71 ASN A N 1
ATOM 585 C CA . ASN A 1 71 ? 9.242 4.162 -7.227 1.00 95.06 71 ASN A CA 1
ATOM 586 C C . ASN A 1 71 ? 7.919 4.743 -6.696 1.00 95.06 71 ASN A C 1
ATOM 588 O O . ASN A 1 71 ? 7.960 5.677 -5.903 1.00 95.06 71 ASN A O 1
ATOM 592 N N . HIS A 1 72 ? 6.758 4.226 -7.117 1.00 96.50 72 HIS A N 1
ATOM 593 C CA . HIS A 1 72 ? 5.461 4.879 -6.862 1.00 96.50 72 HIS A CA 1
ATOM 594 C C . HIS A 1 72 ? 4.423 3.961 -6.217 1.00 96.50 72 HIS A C 1
ATOM 596 O O . HIS A 1 72 ? 3.729 4.393 -5.299 1.00 96.50 72 HIS A O 1
ATOM 602 N N . LEU A 1 73 ? 4.340 2.691 -6.635 1.00 96.50 73 LEU A N 1
ATOM 603 C CA . LEU A 1 73 ? 3.217 1.812 -6.281 1.00 96.50 73 LEU A CA 1
ATOM 604 C C . LEU A 1 73 ? 2.939 1.755 -4.770 1.00 96.50 73 LEU A C 1
ATOM 606 O O . LEU A 1 73 ? 1.789 1.856 -4.345 1.00 96.50 73 LEU A O 1
ATOM 610 N N . LYS A 1 74 ? 3.988 1.615 -3.951 1.00 96.69 74 LYS A N 1
ATOM 611 C CA . LYS A 1 74 ? 3.859 1.567 -2.488 1.00 96.69 74 LYS A CA 1
ATOM 612 C C . LYS A 1 74 ? 3.271 2.862 -1.925 1.00 96.69 74 LYS A C 1
ATOM 614 O O . LYS A 1 74 ? 2.359 2.815 -1.102 1.00 96.69 74 LYS A O 1
ATOM 619 N N . ALA A 1 75 ? 3.805 4.004 -2.356 1.00 97.50 75 ALA A N 1
ATOM 620 C CA . ALA A 1 75 ? 3.378 5.316 -1.884 1.00 97.50 75 ALA A CA 1
ATOM 621 C C . ALA A 1 75 ? 1.923 5.596 -2.283 1.00 97.50 75 ALA A C 1
ATOM 623 O O . ALA A 1 75 ? 1.131 6.011 -1.435 1.00 97.50 75 ALA A O 1
ATOM 624 N N . ASP A 1 76 ? 1.560 5.280 -3.527 1.00 97.62 76 ASP A N 1
ATOM 625 C CA . ASP A 1 76 ? 0.206 5.468 -4.045 1.00 97.62 76 ASP A CA 1
ATOM 626 C C . ASP A 1 76 ? -0.801 4.587 -3.296 1.00 97.62 76 ASP A C 1
ATOM 628 O O . ASP A 1 76 ? -1.821 5.082 -2.817 1.00 97.62 76 ASP A O 1
ATOM 632 N N . ALA A 1 77 ? -0.494 3.298 -3.111 1.00 97.31 77 ALA A N 1
ATOM 633 C CA . ALA A 1 77 ? -1.356 2.383 -2.366 1.00 97.31 77 ALA A CA 1
ATOM 634 C C . ALA A 1 77 ? -1.558 2.842 -0.911 1.00 97.31 77 ALA A C 1
ATOM 636 O O . ALA A 1 77 ? -2.687 2.885 -0.421 1.00 97.31 77 ALA A O 1
ATOM 637 N N . VAL A 1 78 ? -0.488 3.251 -0.218 1.00 97.81 78 VAL A N 1
ATOM 638 C CA . VAL A 1 78 ? -0.581 3.780 1.154 1.00 97.81 78 VAL A CA 1
ATOM 639 C C . VAL A 1 78 ? -1.425 5.053 1.203 1.00 97.81 78 VAL A C 1
ATOM 641 O O . VAL A 1 78 ? -2.263 5.198 2.096 1.00 97.81 78 VAL A O 1
ATOM 644 N N . PHE A 1 79 ? -1.237 5.970 0.253 1.00 97.50 79 PHE A N 1
ATOM 645 C CA . PHE A 1 79 ? -2.030 7.193 0.161 1.00 97.50 79 PHE A CA 1
ATOM 646 C C . PHE A 1 79 ? -3.521 6.884 -0.034 1.00 97.50 79 PHE A C 1
ATOM 648 O O . PHE A 1 79 ? -4.357 7.420 0.695 1.00 97.50 79 PHE A O 1
ATOM 655 N N . MET A 1 80 ? -3.851 5.975 -0.954 1.00 96.75 80 MET A N 1
ATOM 656 C CA . MET A 1 80 ? -5.226 5.548 -1.227 1.00 96.75 80 MET A CA 1
ATOM 657 C C . MET A 1 80 ? -5.888 4.928 0.010 1.00 96.75 80 MET A C 1
ATOM 659 O O . MET A 1 80 ? -6.998 5.315 0.375 1.00 96.75 80 MET A O 1
ATOM 663 N N . LEU A 1 81 ? -5.192 4.032 0.716 1.00 96.38 81 LEU A N 1
ATOM 664 C CA . LEU A 1 81 ? -5.711 3.428 1.947 1.00 96.38 81 LEU A CA 1
ATOM 665 C C . LEU A 1 81 ? -5.900 4.461 3.068 1.00 96.38 81 LEU A C 1
ATOM 667 O O . LEU A 1 81 ? -6.892 4.397 3.792 1.00 96.38 81 LEU A O 1
ATOM 671 N N . LYS A 1 82 ? -4.991 5.435 3.214 1.00 96.50 82 LYS A N 1
ATOM 672 C CA . LYS A 1 82 ? -5.135 6.536 4.187 1.00 96.50 82 LYS A CA 1
ATOM 673 C C . LYS A 1 82 ? -6.305 7.456 3.843 1.00 96.50 82 LYS A C 1
ATOM 675 O O . LYS A 1 82 ? -7.011 7.900 4.750 1.00 96.50 82 LYS A O 1
ATOM 680 N N . ASN A 1 83 ? -6.530 7.723 2.557 1.00 94.62 83 ASN A N 1
ATOM 681 C CA . ASN A 1 83 ? -7.689 8.479 2.097 1.00 94.62 83 ASN A CA 1
ATOM 682 C C . ASN A 1 83 ? -8.986 7.743 2.463 1.00 94.62 83 ASN A C 1
ATOM 684 O O . ASN A 1 83 ? -9.832 8.321 3.140 1.00 94.62 83 ASN A O 1
ATOM 688 N N . TYR A 1 84 ? -9.080 6.445 2.166 1.00 94.00 84 TYR A N 1
ATOM 689 C CA . TYR A 1 84 ? -10.216 5.619 2.577 1.00 94.00 84 TYR A CA 1
ATOM 690 C C . TYR A 1 84 ? -10.403 5.594 4.105 1.00 94.00 84 TYR A C 1
ATOM 692 O O . TYR A 1 84 ? -11.507 5.770 4.614 1.00 94.00 84 TYR A O 1
ATOM 700 N N . GLN A 1 85 ? -9.311 5.472 4.870 1.00 92.81 85 GLN A N 1
ATOM 701 C CA . GLN A 1 85 ? -9.349 5.502 6.334 1.00 92.81 85 GLN A CA 1
ATOM 702 C C . GLN A 1 85 ? -9.951 6.804 6.891 1.00 92.81 85 GLN A C 1
ATOM 704 O O . GLN A 1 85 ? -10.586 6.779 7.947 1.00 92.81 85 GLN A O 1
ATOM 709 N N . SER A 1 86 ? -9.744 7.942 6.218 1.00 92.00 86 SER A N 1
ATOM 710 C CA . SER A 1 86 ? -10.255 9.238 6.681 1.00 92.00 86 SER A CA 1
ATOM 711 C C . SER A 1 86 ? -11.782 9.324 6.703 1.00 92.00 86 SER A C 1
ATOM 713 O O . SER A 1 86 ? -12.316 10.064 7.524 1.00 92.00 86 SER A O 1
ATOM 715 N N . ILE A 1 87 ? -12.478 8.495 5.918 1.00 87.69 87 ILE A N 1
ATOM 716 C CA . ILE A 1 87 ? -13.946 8.418 5.902 1.00 87.69 87 ILE A CA 1
ATOM 717 C C . ILE A 1 87 ? -14.488 8.004 7.282 1.00 87.69 87 ILE A C 1
ATOM 719 O O . ILE A 1 87 ? -15.525 8.493 7.708 1.00 87.69 87 ILE A 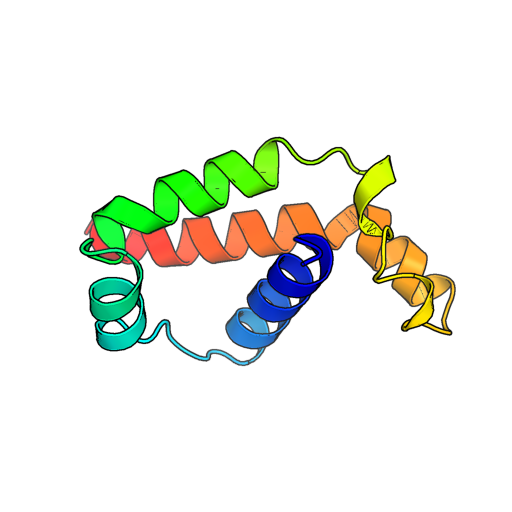O 1
ATOM 723 N N . PHE A 1 88 ? -13.761 7.165 8.029 1.00 80.88 88 PHE A N 1
ATOM 724 C CA . PHE A 1 88 ? -14.170 6.696 9.365 1.00 80.88 88 PHE A CA 1
ATOM 725 C C . PHE A 1 88 ? -13.791 7.631 10.525 1.00 80.88 88 PHE A C 1
ATOM 727 O O . PHE A 1 88 ? -13.999 7.269 11.695 1.00 80.88 88 PHE A O 1
ATOM 734 N N . LYS A 1 89 ? -13.116 8.747 10.224 1.00 69.31 89 LYS A N 1
ATOM 735 C CA . LYS A 1 89 ? -12.716 9.772 11.203 1.00 69.31 89 LYS A CA 1
ATOM 736 C C . LYS A 1 89 ? -13.692 10.952 11.251 1.00 69.31 89 LYS A C 1
ATOM 738 O O . LYS A 1 89 ? -13.542 11.788 12.139 1.00 69.31 89 LYS A O 1
ATOM 743 N N . ILE A 1 90 ? -14.619 11.011 10.298 1.00 52.75 90 ILE A N 1
ATOM 744 C CA . ILE A 1 90 ? -15.771 11.918 10.267 1.00 52.75 90 ILE A CA 1
ATOM 745 C C . ILE A 1 90 ? -16.878 11.290 11.116 1.00 52.75 90 ILE A C 1
ATOM 747 O O . ILE A 1 90 ? -17.526 12.049 11.865 1.00 52.75 90 ILE A O 1
#